Protein AF-M4YQS9-F1 (afdb_monomer)

Sequence (135 aa):
MWMARAVVVIIAIVAAAIALDPESSIMDLVSFAWAGFGAAFGPVVLLSLYWRRSNGWGALAGMITGFITVIIWNTFLSADSVFGLCAYDTGLYELVPGFLFALIAIIAVSLMTPEPEKEIQDEFDEVAAESKGLF

pLDDT: mean 87.95, std 10.4, range [50.31, 97.75]

Foldseek 3Di:
DVVVVVVVVVVVVVVVVVPVDPPADPVLVVLLVVLLVCLLVVLLVVCLQPPLLFDPQLSVQLNVQLNVQSLVCLQEADPNRPPNHYPHHPVDRSSVVSNVRSNVSRVVRSVVDDGPDPVSSVVSVVVVVVVVVVD

Secondary structure (DSSP, 8-state):
-HHHHHHHHHHHHHHHHHTT--SS-HHHHHHHHHHHHHHHHHHHHHHHHH-TT--HHHHHHHHHHHHHHHHHHHHHH-TT-TTS--S------THHHHHHHHHHHHHHHHHHSPPPPHHHHHHHHHHHHHHHHT-

Structure (mmCIF, N/CA/C/O backbone):
data_AF-M4YQS9-F1
#
_entry.id   AF-M4YQS9-F1
#
loop_
_atom_site.group_PDB
_atom_site.id
_atom_site.type_symbol
_atom_site.label_atom_id
_atom_site.label_alt_id
_atom_site.label_comp_id
_atom_site.label_asym_id
_atom_site.label_entity_id
_atom_site.label_seq_id
_atom_site.pdbx_PDB_ins_code
_atom_site.Cartn_x
_atom_site.Cartn_y
_atom_site.Cartn_z
_atom_site.occupancy
_atom_site.B_iso_or_equiv
_atom_site.auth_seq_id
_atom_site.auth_comp_id
_atom_site.auth_asym_id
_atom_site.auth_atom_id
_atom_site.pdbx_PDB_model_num
ATOM 1 N N . MET A 1 1 ? -1.680 27.329 -10.075 1.00 78.81 1 MET A N 1
ATOM 2 C CA . MET A 1 1 ? -1.823 27.239 -11.550 1.00 78.81 1 MET A CA 1
ATOM 3 C C . MET A 1 1 ? -0.477 27.077 -12.256 1.00 78.81 1 MET A C 1
ATOM 5 O O . MET A 1 1 ? -0.240 26.016 -12.811 1.00 78.81 1 MET A O 1
ATOM 9 N N . TRP A 1 2 ? 0.432 28.057 -12.208 1.00 89.88 2 TRP A N 1
ATOM 10 C CA . TRP A 1 2 ? 1.726 27.982 -12.914 1.00 89.88 2 TRP A CA 1
ATOM 11 C C . TRP A 1 2 ? 2.661 26.866 -12.423 1.00 89.88 2 TRP A C 1
ATOM 13 O O . TRP A 1 2 ? 3.254 26.169 -13.238 1.00 89.88 2 TRP A O 1
ATOM 23 N N . MET A 1 3 ? 2.712 26.629 -11.110 1.00 90.62 3 MET A N 1
ATOM 24 C CA . MET A 1 3 ? 3.526 25.562 -10.513 1.00 90.62 3 MET A CA 1
ATOM 25 C C . MET A 1 3 ? 3.091 24.160 -10.969 1.00 90.62 3 MET A C 1
ATOM 27 O O . MET A 1 3 ? 3.928 23.351 -11.346 1.00 90.62 3 MET A O 1
ATOM 31 N N . ALA A 1 4 ? 1.779 23.907 -11.040 1.00 92.50 4 ALA A N 1
ATOM 32 C CA . ALA A 1 4 ? 1.248 22.643 -11.553 1.00 92.50 4 ALA A CA 1
ATOM 33 C C . ALA A 1 4 ? 1.639 22.414 -13.024 1.00 92.50 4 ALA A C 1
ATOM 35 O O . ALA A 1 4 ? 2.047 21.319 -1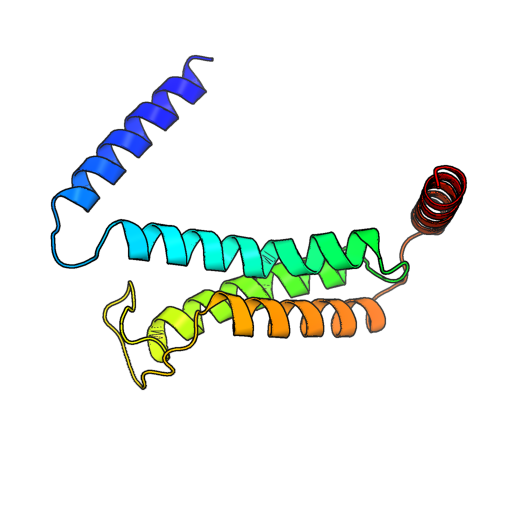3.392 1.00 92.50 4 ALA A O 1
ATOM 36 N N . ARG A 1 5 ? 1.585 23.461 -13.858 1.00 94.50 5 ARG A N 1
ATOM 37 C CA . ARG A 1 5 ? 1.992 23.373 -15.270 1.00 94.50 5 ARG A CA 1
ATOM 38 C C . ARG A 1 5 ? 3.484 23.083 -15.425 1.00 94.50 5 ARG A C 1
ATOM 40 O O . ARG A 1 5 ? 3.842 22.259 -16.255 1.00 94.50 5 ARG A O 1
ATOM 47 N N . ALA A 1 6 ? 4.334 23.722 -14.620 1.00 95.31 6 ALA A N 1
ATOM 48 C CA . ALA A 1 6 ? 5.773 23.468 -14.638 1.00 95.31 6 ALA A CA 1
ATOM 49 C C . ALA A 1 6 ? 6.094 22.008 -14.279 1.00 95.31 6 ALA A C 1
ATOM 51 O O . ALA A 1 6 ? 6.861 21.363 -14.987 1.00 95.31 6 ALA A O 1
ATOM 52 N N . VAL A 1 7 ? 5.446 21.464 -13.243 1.00 94.81 7 VAL A N 1
ATOM 53 C CA . VAL A 1 7 ? 5.602 20.056 -12.843 1.00 94.81 7 VAL A CA 1
ATOM 54 C C . VAL A 1 7 ? 5.176 19.107 -13.964 1.00 94.81 7 VAL A C 1
ATOM 56 O O . VAL A 1 7 ? 5.922 18.190 -14.289 1.00 94.81 7 VAL A O 1
ATOM 59 N N . VAL A 1 8 ? 4.030 19.353 -14.609 1.00 94.75 8 VAL A N 1
ATOM 60 C CA . VAL A 1 8 ? 3.563 18.525 -15.736 1.00 94.75 8 VAL A CA 1
ATOM 61 C C . VAL A 1 8 ? 4.564 18.534 -16.894 1.00 94.75 8 VAL A C 1
ATOM 63 O O . VAL A 1 8 ? 4.867 17.475 -17.435 1.00 94.75 8 VAL A O 1
ATOM 66 N N . VAL A 1 9 ? 5.114 19.699 -17.252 1.00 95.44 9 VAL A N 1
ATOM 67 C CA . VAL A 1 9 ? 6.126 19.805 -18.319 1.00 95.44 9 VAL A CA 1
ATOM 68 C C . VAL A 1 9 ? 7.393 19.027 -17.957 1.00 95.44 9 VAL A C 1
ATOM 70 O O . VAL A 1 9 ? 7.915 18.304 -18.798 1.00 95.44 9 VAL A O 1
ATOM 73 N N . ILE A 1 10 ? 7.864 19.120 -16.710 1.00 94.75 10 ILE A N 1
ATOM 74 C CA . ILE A 1 10 ? 9.042 18.374 -16.242 1.00 94.75 10 ILE A CA 1
ATOM 75 C C . ILE A 1 10 ? 8.795 16.863 -16.327 1.00 94.75 10 ILE A C 1
ATOM 77 O O . ILE A 1 10 ? 9.615 16.146 -16.896 1.00 94.75 10 ILE A O 1
ATOM 81 N N . ILE A 1 11 ? 7.655 16.382 -15.821 1.00 91.56 11 ILE A N 1
ATOM 82 C CA . ILE A 1 11 ? 7.289 14.958 -15.873 1.00 91.56 11 ILE A CA 1
ATOM 83 C C . ILE A 1 11 ? 7.197 14.477 -17.326 1.00 91.56 11 ILE A C 1
ATOM 85 O O . ILE A 1 11 ? 7.695 13.400 -17.638 1.00 91.56 11 ILE A O 1
ATOM 89 N N . ALA A 1 12 ? 6.620 15.279 -18.226 1.00 90.25 12 ALA A N 1
ATOM 90 C CA . ALA A 1 12 ? 6.511 14.935 -19.642 1.00 90.25 12 ALA A CA 1
ATOM 91 C C . ALA A 1 12 ? 7.882 14.788 -20.318 1.00 90.25 12 ALA A C 1
ATOM 93 O O . ALA A 1 12 ? 8.071 13.866 -21.107 1.00 90.25 12 ALA A O 1
ATOM 94 N N . ILE A 1 13 ? 8.850 15.651 -19.989 1.00 92.56 13 ILE A N 1
ATOM 95 C CA . ILE A 1 13 ? 10.222 15.543 -20.506 1.00 92.56 13 ILE A CA 1
ATOM 96 C C . ILE A 1 13 ? 10.889 14.257 -20.004 1.00 92.56 13 ILE A C 1
ATOM 98 O O . ILE A 1 13 ? 11.503 13.546 -20.794 1.00 92.56 13 ILE A O 1
ATOM 102 N N . VAL A 1 14 ? 10.743 13.930 -18.715 1.00 88.00 14 VAL A N 1
ATOM 103 C CA . VAL A 1 14 ? 11.304 12.697 -18.135 1.00 88.00 14 VAL A CA 1
ATOM 104 C C . VAL A 1 14 ? 10.673 11.457 -18.768 1.00 88.00 14 VAL A C 1
ATOM 106 O O . VAL A 1 14 ? 11.391 10.553 -19.182 1.00 88.00 14 VAL A O 1
ATOM 109 N N . ALA A 1 15 ? 9.347 11.428 -18.912 1.00 84.50 15 ALA A N 1
ATOM 110 C CA . ALA A 1 15 ? 8.644 10.324 -19.558 1.00 84.50 15 ALA A CA 1
ATOM 111 C C . ALA A 1 15 ? 9.061 10.158 -21.028 1.00 84.50 15 ALA A C 1
ATOM 113 O O . ALA A 1 15 ? 9.289 9.038 -21.472 1.00 84.50 15 ALA A O 1
ATOM 114 N N . ALA A 1 16 ? 9.218 11.262 -21.769 1.00 86.00 16 ALA A N 1
ATOM 115 C CA . ALA A 1 16 ? 9.712 11.231 -23.143 1.00 86.00 16 ALA A CA 1
ATOM 116 C C . ALA A 1 16 ? 11.151 10.704 -23.229 1.00 86.00 16 ALA A C 1
ATOM 118 O O . ALA A 1 16 ? 11.463 9.973 -24.160 1.00 86.00 16 ALA A O 1
ATOM 119 N N . ALA A 1 17 ? 12.011 11.036 -22.260 1.00 84.88 17 ALA A N 1
ATOM 120 C CA . ALA A 1 17 ? 13.368 10.501 -22.191 1.00 84.88 17 ALA A CA 1
ATOM 121 C C . ALA A 1 17 ? 13.382 8.986 -21.920 1.00 84.88 17 ALA A C 1
ATOM 123 O O . ALA A 1 17 ? 14.136 8.273 -22.571 1.00 84.88 17 ALA A O 1
ATOM 124 N N . ILE A 1 18 ? 12.527 8.498 -21.014 1.00 78.38 18 ILE A N 1
ATOM 125 C CA . ILE A 1 18 ? 12.389 7.062 -20.709 1.00 78.38 18 ILE A CA 1
ATOM 126 C C . ILE A 1 18 ? 11.815 6.299 -21.912 1.00 78.38 18 ILE A C 1
ATOM 128 O O . ILE A 1 18 ? 12.290 5.221 -22.237 1.00 78.38 18 ILE A O 1
ATOM 132 N N . ALA A 1 19 ? 10.843 6.875 -22.625 1.00 79.62 19 ALA A N 1
ATOM 133 C CA . ALA A 1 19 ? 10.202 6.249 -23.785 1.00 79.62 19 ALA A CA 1
ATOM 134 C C . ALA A 1 19 ? 11.127 6.051 -25.002 1.00 79.62 19 ALA A C 1
ATOM 136 O O . ALA A 1 19 ? 10.752 5.353 -25.943 1.00 79.62 19 ALA A O 1
ATOM 137 N N . LEU A 1 20 ? 12.300 6.691 -25.022 1.00 78.88 20 LEU A N 1
ATOM 138 C CA . LEU A 1 20 ? 13.304 6.486 -26.069 1.00 78.88 20 LEU A CA 1
ATOM 139 C C . LEU A 1 20 ? 14.098 5.186 -25.877 1.00 78.88 20 LEU A C 1
ATOM 141 O O . LEU A 1 20 ? 14.794 4.782 -26.808 1.00 78.88 20 LEU A O 1
ATOM 145 N N . ASP A 1 21 ? 13.998 4.550 -24.707 1.00 69.19 21 ASP A N 1
ATOM 146 C CA . ASP A 1 21 ? 14.600 3.252 -24.424 1.00 69.19 21 ASP A CA 1
ATOM 147 C C . ASP A 1 21 ? 13.622 2.113 -24.793 1.00 69.19 21 ASP A C 1
ATOM 149 O O . ASP A 1 21 ? 12.543 2.016 -24.203 1.00 69.19 21 ASP A O 1
ATOM 153 N N . PRO A 1 22 ? 13.943 1.272 -25.794 1.00 61.50 22 PRO A N 1
ATOM 154 C CA . PRO A 1 22 ? 13.061 0.210 -26.268 1.00 61.50 22 PRO A CA 1
ATOM 155 C C . PRO A 1 22 ? 13.080 -1.071 -25.414 1.00 61.50 22 PRO A C 1
ATOM 157 O O . PRO A 1 22 ? 12.312 -1.979 -25.731 1.00 61.50 22 PRO A O 1
ATOM 160 N N . GLU A 1 23 ? 13.936 -1.196 -24.387 1.00 59.81 23 GLU A N 1
ATOM 161 C CA . GLU A 1 23 ? 14.074 -2.456 -23.628 1.00 59.81 23 GLU A CA 1
ATOM 162 C C . GLU A 1 23 ? 12.956 -2.726 -22.612 1.00 59.81 23 GLU A C 1
ATOM 164 O O . GLU A 1 23 ? 12.679 -3.888 -22.329 1.00 59.81 23 GLU A O 1
ATOM 169 N N . SER A 1 24 ? 12.269 -1.700 -22.102 1.00 58.16 24 SER A N 1
ATOM 170 C CA . SER A 1 24 ? 11.084 -1.885 -21.249 1.00 58.16 24 SER A CA 1
ATOM 171 C C . SER A 1 24 ? 9.871 -1.259 -21.914 1.00 58.16 24 SER A C 1
ATOM 173 O O . SER A 1 24 ? 9.907 -0.105 -22.352 1.00 58.16 24 SER A O 1
ATOM 175 N N . SER A 1 25 ? 8.781 -2.014 -22.040 1.00 67.25 25 SER A N 1
ATOM 176 C CA . SER A 1 25 ? 7.593 -1.456 -22.661 1.00 67.25 25 SER A CA 1
ATOM 177 C C . SER A 1 25 ? 6.964 -0.445 -21.695 1.00 67.25 25 SER A C 1
ATOM 179 O O . SER A 1 25 ? 6.846 -0.683 -20.494 1.00 67.25 25 SER A O 1
ATOM 181 N N . ILE A 1 26 ? 6.532 0.715 -22.204 1.00 77.25 26 ILE A N 1
ATOM 182 C CA . ILE A 1 26 ? 5.827 1.745 -21.408 1.00 77.25 26 ILE A CA 1
ATOM 183 C C . ILE A 1 26 ? 4.648 1.128 -20.632 1.00 77.25 26 ILE A C 1
ATOM 185 O O . ILE A 1 26 ? 4.291 1.590 -19.546 1.00 77.25 26 ILE A O 1
ATOM 189 N N . MET A 1 27 ? 4.056 0.069 -21.190 1.00 77.00 27 MET A N 1
ATOM 190 C CA . MET A 1 27 ? 2.972 -0.684 -20.579 1.00 77.00 27 MET A CA 1
ATOM 191 C C . MET A 1 27 ? 3.391 -1.363 -19.269 1.00 77.00 27 MET A C 1
ATOM 193 O O . MET A 1 27 ? 2.611 -1.340 -18.316 1.00 77.00 27 MET A O 1
ATOM 197 N N . ASP A 1 28 ? 4.609 -1.891 -19.180 1.00 79.44 28 ASP A N 1
ATOM 198 C CA . ASP A 1 28 ? 5.115 -2.579 -17.985 1.00 79.44 28 ASP A CA 1
ATOM 199 C C . ASP A 1 28 ? 5.372 -1.579 -16.859 1.00 79.44 28 ASP A C 1
ATOM 201 O O . ASP A 1 28 ? 4.933 -1.779 -15.727 1.00 79.44 28 ASP A O 1
ATOM 205 N N . LEU A 1 29 ? 5.975 -0.430 -17.183 1.00 81.25 29 LEU A N 1
ATOM 206 C CA . LEU A 1 29 ? 6.237 0.632 -16.209 1.00 81.25 29 LEU A CA 1
ATOM 207 C C . LEU A 1 29 ? 4.937 1.180 -15.599 1.00 81.25 29 LEU A C 1
ATOM 209 O O . LEU A 1 29 ? 4.841 1.405 -14.389 1.00 81.25 29 LEU A O 1
ATOM 213 N N . VAL A 1 30 ? 3.917 1.380 -16.436 1.00 84.56 30 VAL A N 1
ATOM 214 C CA . VAL A 1 30 ? 2.594 1.829 -15.991 1.00 84.56 30 VAL A CA 1
ATOM 215 C C . VAL A 1 30 ? 1.908 0.734 -15.174 1.00 84.56 30 VAL A C 1
ATOM 217 O O . VAL A 1 30 ? 1.396 1.025 -14.092 1.00 84.56 30 VAL A O 1
ATOM 220 N N . SER A 1 31 ? 1.932 -0.519 -15.632 1.00 86.81 31 SER A N 1
ATOM 221 C CA . SER A 1 31 ? 1.321 -1.653 -14.924 1.00 86.81 31 SER A CA 1
ATOM 222 C C . SER A 1 31 ? 1.950 -1.880 -13.550 1.00 86.81 31 SER A C 1
ATOM 224 O O . SER A 1 31 ? 1.222 -2.110 -12.583 1.00 86.81 31 SER A O 1
ATOM 226 N N . PHE A 1 32 ? 3.270 -1.730 -13.431 1.00 87.44 32 PHE A N 1
ATOM 227 C CA . PHE A 1 32 ? 3.997 -1.782 -12.164 1.00 87.44 32 PHE A CA 1
ATOM 228 C C . PHE A 1 32 ? 3.589 -0.642 -11.219 1.00 87.44 32 PHE A C 1
ATOM 230 O O . PHE A 1 32 ? 3.281 -0.876 -10.047 1.00 87.44 32 PHE A O 1
ATOM 237 N N . ALA A 1 33 ? 3.511 0.595 -11.721 1.00 90.44 33 ALA A N 1
ATOM 238 C CA . ALA A 1 33 ? 3.078 1.736 -10.916 1.00 90.44 33 ALA A CA 1
ATOM 239 C C . ALA A 1 33 ? 1.646 1.543 -10.380 1.00 90.44 33 ALA A C 1
ATOM 241 O O . ALA A 1 33 ? 1.393 1.744 -9.189 1.00 90.44 33 ALA A O 1
ATOM 242 N N . TRP A 1 34 ? 0.719 1.091 -11.231 1.00 92.69 34 TRP A N 1
ATOM 243 C CA . TRP A 1 34 ? -0.652 0.773 -10.823 1.00 92.69 34 TRP A CA 1
ATOM 244 C C . TRP A 1 34 ? -0.725 -0.413 -9.860 1.00 92.69 34 TRP A C 1
ATOM 246 O O . TRP A 1 34 ? -1.550 -0.376 -8.947 1.00 92.69 34 TRP A O 1
ATOM 256 N N . ALA A 1 35 ? 0.148 -1.415 -9.994 1.00 93.31 35 ALA A N 1
ATOM 257 C CA . ALA A 1 35 ? 0.234 -2.522 -9.044 1.00 93.31 35 ALA A CA 1
ATOM 258 C C . ALA A 1 35 ? 0.577 -2.016 -7.636 1.00 93.31 35 ALA A C 1
ATOM 260 O O . ALA A 1 35 ? -0.099 -2.369 -6.669 1.00 93.31 35 ALA A O 1
ATOM 261 N N . GLY A 1 36 ? 1.574 -1.132 -7.520 1.00 93.94 36 GLY A N 1
ATOM 262 C CA . GLY A 1 36 ? 1.987 -0.541 -6.244 1.00 93.94 36 GLY A CA 1
ATOM 263 C C . GLY A 1 36 ? 0.866 0.256 -5.576 1.00 93.94 36 GLY A C 1
ATOM 264 O O . GLY A 1 36 ? 0.577 0.057 -4.395 1.00 93.94 36 GLY A O 1
ATOM 265 N N . PHE A 1 37 ? 0.182 1.115 -6.341 1.00 94.12 37 PHE A N 1
ATOM 266 C CA . PHE A 1 37 ? -0.966 1.878 -5.841 1.00 94.12 37 PHE A CA 1
ATOM 267 C C . PHE A 1 37 ? -2.145 0.974 -5.465 1.00 94.12 37 PHE A C 1
ATOM 269 O O . PHE A 1 37 ? -2.727 1.138 -4.392 1.00 94.12 37 PHE A O 1
ATOM 276 N N . GLY A 1 38 ? -2.486 0.001 -6.310 1.00 94.69 38 GLY A N 1
ATOM 277 C CA . GLY A 1 38 ? -3.587 -0.926 -6.061 1.00 94.69 38 GLY A CA 1
ATOM 278 C C . GLY A 1 38 ? -3.354 -1.793 -4.823 1.00 94.69 38 GLY A C 1
ATOM 279 O O . GLY A 1 38 ? -4.272 -1.969 -4.025 1.00 94.69 38 GLY A O 1
ATOM 280 N N . ALA A 1 39 ? -2.126 -2.273 -4.615 1.00 96.25 39 ALA A N 1
ATOM 281 C CA . ALA A 1 39 ? -1.757 -3.078 -3.454 1.00 96.25 39 ALA A CA 1
ATOM 282 C C . ALA A 1 39 ? -1.728 -2.261 -2.155 1.00 96.25 39 ALA A C 1
ATOM 284 O O . ALA A 1 39 ? -2.118 -2.772 -1.108 1.00 96.25 39 ALA A O 1
ATOM 285 N N . ALA A 1 40 ? -1.284 -1.002 -2.2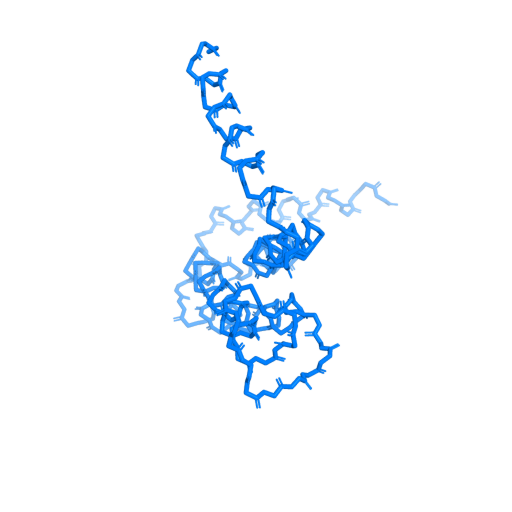08 1.00 95.50 40 ALA A N 1
ATOM 286 C CA . ALA A 1 40 ? -1.215 -0.145 -1.028 1.00 95.50 40 ALA A CA 1
ATOM 287 C C . ALA A 1 40 ? -2.592 0.400 -0.617 1.00 95.50 40 ALA A C 1
ATOM 289 O O . ALA A 1 40 ? -2.964 0.320 0.552 1.00 95.50 40 ALA A O 1
ATOM 290 N N . PHE A 1 41 ? -3.360 0.947 -1.564 1.00 95.94 41 PHE A N 1
ATOM 291 C CA . PHE A 1 41 ? -4.608 1.656 -1.266 1.00 95.94 41 PHE A CA 1
ATOM 292 C C . PHE A 1 41 ? -5.855 0.781 -1.378 1.00 95.94 41 PHE A C 1
ATOM 294 O O . PHE A 1 41 ? -6.800 0.986 -0.620 1.00 95.94 41 PHE A O 1
ATOM 301 N N . GLY A 1 42 ? -5.880 -0.202 -2.281 1.00 96.00 42 GLY A N 1
ATOM 302 C CA . GLY A 1 42 ? -7.059 -1.040 -2.520 1.00 96.00 42 GLY A CA 1
ATOM 303 C C . GLY A 1 42 ? -7.575 -1.732 -1.251 1.00 96.00 42 GLY A C 1
ATOM 304 O O . GLY A 1 42 ? -8.733 -1.523 -0.884 1.00 96.00 42 GLY A O 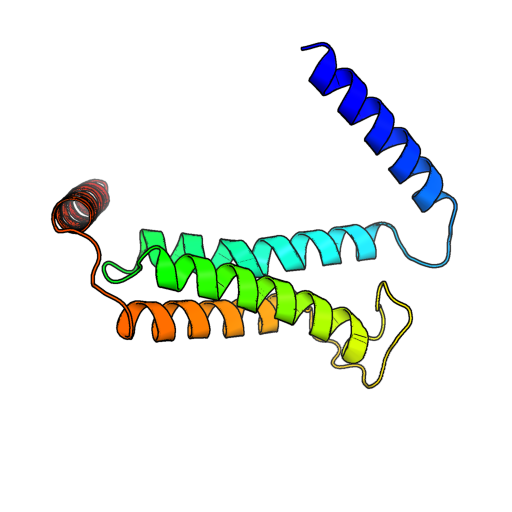1
ATOM 305 N N . PRO A 1 43 ? -6.733 -2.492 -0.527 1.00 96.81 43 PRO A N 1
ATOM 306 C CA . PRO A 1 43 ? -7.130 -3.158 0.712 1.00 96.81 43 PRO A CA 1
ATOM 307 C C . PRO A 1 43 ? -7.587 -2.183 1.800 1.00 96.81 43 PRO A C 1
ATOM 309 O O . PRO A 1 43 ? -8.542 -2.471 2.519 1.00 96.81 43 PRO A O 1
ATOM 312 N N . VAL A 1 44 ? -6.938 -1.017 1.901 1.00 97.06 44 VAL A N 1
ATOM 313 C CA . VAL A 1 44 ? -7.286 0.022 2.881 1.00 97.06 44 VAL A CA 1
ATOM 314 C C . VAL A 1 44 ? -8.672 0.582 2.606 1.00 97.06 44 VAL A C 1
ATOM 316 O O . VAL A 1 44 ? -9.488 0.615 3.520 1.00 97.06 44 VAL A O 1
ATOM 319 N N . VAL A 1 45 ? -8.954 0.967 1.358 1.00 96.31 45 VAL A N 1
ATOM 320 C CA . VAL A 1 45 ? -10.256 1.522 0.961 1.00 96.31 45 VAL A CA 1
ATOM 321 C C . VAL A 1 45 ? -11.371 0.496 1.154 1.00 96.31 45 VAL A C 1
ATOM 323 O O . VAL A 1 45 ? -12.442 0.828 1.653 1.00 96.31 45 VAL A O 1
ATOM 326 N N . LEU A 1 46 ? -11.136 -0.771 0.804 1.00 96.38 46 LEU A N 1
ATOM 327 C CA . LEU A 1 46 ? -12.144 -1.810 1.019 1.00 96.38 46 LEU A CA 1
ATOM 328 C C . LEU A 1 46 ? -12.433 -2.025 2.505 1.00 96.38 46 LEU A C 1
ATOM 330 O O . LEU A 1 46 ? -13.595 -2.068 2.907 1.00 96.38 46 LEU A O 1
ATOM 334 N N . LEU A 1 47 ? -11.396 -2.143 3.334 1.00 95.94 47 LEU A N 1
ATOM 335 C CA . LEU A 1 47 ? -11.581 -2.370 4.765 1.00 95.94 47 LEU A CA 1
ATOM 336 C C . LEU A 1 47 ? -12.130 -1.132 5.478 1.00 95.94 47 LEU A C 1
ATOM 338 O O . LEU A 1 47 ? -12.913 -1.288 6.406 1.00 95.94 47 LEU A O 1
ATOM 342 N N . SER A 1 48 ? -11.806 0.086 5.040 1.00 93.69 48 SER A N 1
ATOM 343 C CA . SER A 1 48 ? -12.398 1.298 5.617 1.00 93.69 48 SER A CA 1
ATOM 344 C C . SER A 1 48 ? -13.898 1.414 5.345 1.00 93.69 48 SER A C 1
ATOM 346 O O . SER A 1 48 ? -14.598 2.026 6.139 1.00 93.69 48 SER A O 1
ATOM 348 N N . LEU A 1 49 ? -14.393 0.839 4.243 1.00 93.44 49 LEU A N 1
ATOM 349 C CA . LEU A 1 49 ? -15.814 0.881 3.880 1.00 93.44 49 LEU A CA 1
ATOM 350 C C . LEU A 1 49 ? -16.626 -0.268 4.485 1.00 93.44 49 LEU A C 1
ATOM 352 O O . LEU A 1 49 ? -17.778 -0.077 4.857 1.00 93.44 49 LEU A O 1
ATOM 356 N N . TYR A 1 50 ? -16.046 -1.466 4.572 1.00 92.81 50 TYR A N 1
ATOM 357 C CA . TYR A 1 50 ? -16.790 -2.672 4.952 1.00 92.81 50 TYR A CA 1
ATOM 358 C C . TYR A 1 50 ? -16.413 -3.238 6.323 1.00 92.81 50 TYR A C 1
ATOM 360 O O . TYR A 1 50 ? -17.080 -4.156 6.804 1.00 92.81 50 TYR A O 1
ATOM 368 N N . TRP A 1 51 ? -15.366 -2.723 6.974 1.00 95.06 51 TRP A N 1
ATOM 369 C CA . TRP A 1 51 ? -14.874 -3.269 8.235 1.00 95.06 51 TRP A CA 1
ATOM 370 C C . TRP A 1 51 ? -14.719 -2.206 9.323 1.00 95.06 51 TRP A C 1
ATOM 372 O O . TRP A 1 51 ? -13.695 -1.540 9.451 1.00 95.06 51 TRP A O 1
ATOM 382 N N . ARG A 1 52 ? -15.720 -2.157 10.207 1.00 92.00 52 ARG A N 1
ATOM 383 C CA . ARG A 1 52 ? -15.823 -1.257 11.371 1.00 92.00 52 ARG A CA 1
ATOM 384 C C . ARG A 1 52 ? -14.587 -1.224 12.283 1.00 92.00 52 ARG A C 1
ATOM 386 O O . ARG A 1 52 ? -14.370 -0.247 12.988 1.00 92.00 52 ARG A O 1
ATOM 393 N N . ARG A 1 53 ? -13.780 -2.295 12.314 1.00 92.44 53 ARG A N 1
ATOM 394 C CA . ARG A 1 53 ? -12.592 -2.401 13.185 1.00 92.44 53 ARG A CA 1
ATOM 395 C C . ARG A 1 53 ? -11.300 -1.870 12.543 1.00 92.44 53 ARG A C 1
ATOM 397 O O . ARG A 1 53 ? -10.278 -1.808 13.233 1.00 92.44 53 ARG A O 1
ATOM 404 N N . SER A 1 54 ? -11.351 -1.476 11.269 1.00 91.88 54 SER A N 1
ATOM 405 C CA . SER A 1 54 ? -10.234 -0.863 10.544 1.00 91.88 54 SER A CA 1
ATOM 406 C C . SER A 1 54 ? -9.782 0.428 11.229 1.00 91.88 54 SER A C 1
ATOM 408 O O . SER A 1 54 ? -10.606 1.263 11.590 1.00 91.88 54 SER A O 1
ATOM 410 N N . ASN A 1 55 ? -8.475 0.598 11.427 1.00 95.38 55 ASN A N 1
ATOM 411 C CA . ASN A 1 55 ? -7.897 1.770 12.090 1.00 95.38 55 ASN A CA 1
ATOM 412 C C . ASN A 1 55 ? -6.660 2.296 11.346 1.00 95.38 55 ASN A C 1
ATOM 414 O O . ASN A 1 55 ? -6.076 1.613 10.502 1.00 95.38 55 ASN A O 1
ATOM 418 N N . GLY A 1 56 ? -6.231 3.516 11.687 1.00 94.62 56 GLY A N 1
ATOM 419 C CA . GLY A 1 56 ? -5.119 4.189 11.005 1.00 94.62 56 GLY A CA 1
ATOM 420 C C . GLY A 1 56 ? -3.787 3.432 11.071 1.00 94.62 56 GLY A C 1
ATOM 421 O O . GLY A 1 56 ? -3.032 3.430 10.101 1.00 94.62 56 GLY A O 1
ATOM 422 N N . TRP A 1 57 ? -3.512 2.734 12.177 1.00 96.50 57 TRP A N 1
ATOM 423 C CA . TRP A 1 57 ? -2.292 1.934 12.322 1.00 96.50 57 TRP A CA 1
ATOM 424 C C . TRP A 1 57 ? -2.279 0.717 11.395 1.00 96.50 57 TRP A C 1
ATOM 426 O O . TRP A 1 57 ? -1.264 0.454 10.749 1.00 96.50 57 TRP A O 1
ATOM 436 N N . GLY A 1 58 ? -3.406 0.008 11.285 1.00 96.06 58 GLY A N 1
ATOM 437 C CA . GLY A 1 58 ? -3.552 -1.090 10.334 1.00 96.06 58 GLY A CA 1
ATOM 438 C C . GLY A 1 58 ? -3.481 -0.610 8.893 1.00 96.06 58 GLY A C 1
ATOM 439 O O . GLY A 1 58 ? -2.762 -1.205 8.096 1.00 96.06 58 GLY A O 1
ATOM 440 N N . ALA A 1 59 ? -4.130 0.513 8.572 1.00 97.00 59 ALA A N 1
ATOM 441 C CA . ALA A 1 59 ? -4.051 1.121 7.246 1.00 97.00 59 ALA A CA 1
ATOM 442 C C . ALA A 1 59 ? -2.601 1.451 6.849 1.00 97.00 59 ALA A C 1
ATOM 444 O O . ALA A 1 59 ? -2.168 1.103 5.752 1.00 97.00 59 ALA A O 1
ATOM 445 N N . LEU A 1 60 ? -1.822 2.058 7.751 1.00 97.31 60 LEU A N 1
ATOM 446 C CA . LEU A 1 60 ? -0.414 2.371 7.503 1.00 97.31 60 LEU A CA 1
ATOM 447 C C . LEU A 1 60 ? 0.431 1.111 7.286 1.00 97.31 60 LEU A C 1
ATOM 449 O O . LEU A 1 60 ? 1.196 1.041 6.323 1.00 97.31 60 LEU A O 1
ATOM 453 N N . ALA A 1 61 ? 0.275 0.106 8.151 1.00 97.25 61 ALA A N 1
ATOM 454 C CA . ALA A 1 61 ? 0.985 -1.162 8.014 1.00 97.25 61 ALA A CA 1
ATOM 455 C C . ALA A 1 61 ? 0.638 -1.874 6.698 1.00 97.25 61 ALA A C 1
ATOM 457 O O . ALA A 1 61 ? 1.530 -2.390 6.024 1.00 97.25 61 ALA A O 1
ATOM 458 N N . GLY A 1 62 ? -0.636 -1.844 6.305 1.00 96.88 62 GLY A N 1
ATOM 459 C CA . GLY A 1 62 ? -1.132 -2.329 5.022 1.00 96.88 62 GLY A CA 1
ATOM 460 C C . GLY A 1 62 ? -0.481 -1.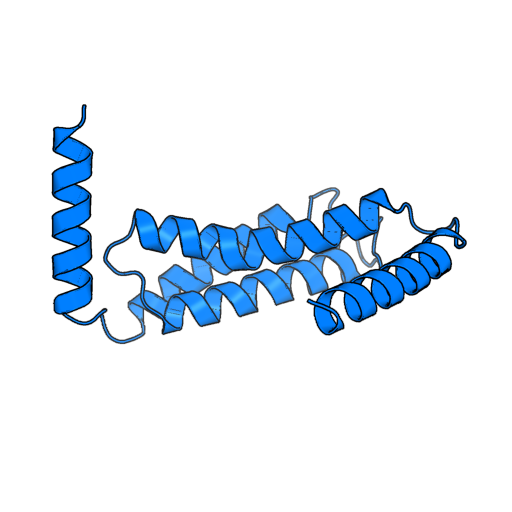657 3.828 1.00 96.88 62 GLY A C 1
ATOM 461 O O . GLY A 1 62 ? 0.084 -2.344 2.981 1.00 96.88 62 GLY A O 1
ATOM 462 N N . MET A 1 63 ? -0.513 -0.321 3.787 1.00 97.75 63 MET A N 1
ATOM 463 C CA . MET A 1 63 ? 0.074 0.467 2.696 1.00 97.75 63 MET A CA 1
ATOM 464 C C . MET A 1 63 ? 1.558 0.152 2.509 1.00 97.75 63 MET A C 1
ATOM 466 O O . MET A 1 63 ? 2.002 -0.094 1.388 1.00 97.75 63 MET A O 1
ATOM 470 N N . ILE A 1 64 ? 2.316 0.115 3.610 1.00 97.50 64 ILE A N 1
ATOM 471 C CA . ILE A 1 64 ? 3.749 -0.194 3.584 1.00 97.50 64 ILE A CA 1
ATOM 472 C C . ILE A 1 64 ? 3.975 -1.632 3.106 1.00 97.50 64 ILE A C 1
ATOM 474 O O . ILE A 1 64 ? 4.790 -1.860 2.215 1.00 97.50 64 ILE A O 1
ATOM 478 N N . THR A 1 65 ? 3.236 -2.595 3.661 1.00 97.12 65 THR A N 1
ATOM 479 C CA . THR A 1 65 ? 3.381 -4.015 3.309 1.00 97.12 65 THR A CA 1
ATOM 480 C C . THR A 1 65 ? 3.049 -4.261 1.841 1.00 97.12 65 THR A C 1
ATOM 482 O O . THR A 1 65 ? 3.825 -4.917 1.149 1.00 97.12 65 THR A O 1
ATOM 485 N N . GLY A 1 66 ? 1.945 -3.707 1.336 1.00 96.31 66 GLY A N 1
ATOM 486 C CA . GLY A 1 66 ? 1.534 -3.851 -0.061 1.00 96.31 66 GLY A CA 1
ATOM 487 C C . GLY A 1 66 ? 2.555 -3.266 -1.025 1.00 96.31 66 GLY A C 1
ATOM 488 O O . GLY A 1 66 ? 2.985 -3.949 -1.952 1.00 96.31 66 GLY A O 1
ATOM 489 N N . PHE A 1 67 ? 3.010 -2.040 -0.761 1.00 95.56 67 PHE A N 1
ATOM 490 C CA . PHE A 1 67 ? 4.009 -1.371 -1.591 1.00 95.56 67 PHE A CA 1
ATOM 491 C C . PHE A 1 67 ? 5.347 -2.124 -1.620 1.00 95.56 67 PHE A C 1
ATOM 493 O O . PHE A 1 67 ? 5.889 -2.388 -2.693 1.00 95.56 67 PHE A O 1
ATOM 500 N N . ILE A 1 68 ? 5.858 -2.531 -0.453 1.00 95.62 68 ILE A N 1
ATOM 501 C CA . ILE A 1 68 ? 7.110 -3.295 -0.354 1.00 95.62 6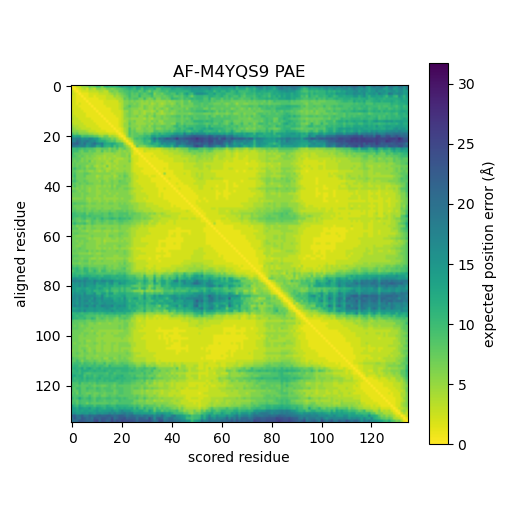8 ILE A CA 1
ATOM 502 C C . ILE A 1 68 ? 6.974 -4.651 -1.045 1.00 95.62 68 ILE A C 1
ATOM 504 O O . ILE A 1 68 ? 7.890 -5.067 -1.752 1.00 95.62 68 ILE A O 1
ATOM 508 N N . THR A 1 69 ? 5.838 -5.329 -0.881 1.00 94.31 69 THR A N 1
ATOM 509 C CA . THR A 1 69 ? 5.603 -6.617 -1.538 1.00 94.31 69 THR A CA 1
ATOM 510 C C . THR A 1 69 ? 5.655 -6.465 -3.052 1.00 94.31 69 THR A C 1
ATOM 512 O O . THR A 1 69 ? 6.343 -7.250 -3.688 1.00 94.31 69 THR A O 1
ATOM 515 N N . VAL A 1 70 ? 4.999 -5.453 -3.633 1.00 93.38 70 VAL A N 1
ATOM 516 C CA . VAL A 1 70 ? 5.033 -5.224 -5.089 1.00 93.38 70 VAL A CA 1
ATOM 517 C C . VAL A 1 70 ? 6.459 -4.987 -5.583 1.00 93.38 70 VAL A C 1
ATOM 519 O O . VAL A 1 70 ? 6.857 -5.573 -6.587 1.00 93.38 70 VAL A O 1
ATOM 522 N N . ILE A 1 71 ? 7.257 -4.194 -4.860 1.00 91.38 71 ILE A N 1
ATOM 523 C CA . ILE A 1 71 ? 8.666 -3.970 -5.211 1.00 91.38 71 ILE A CA 1
ATOM 524 C C . ILE A 1 71 ? 9.447 -5.284 -5.178 1.00 91.38 71 ILE A C 1
ATOM 526 O O . ILE A 1 71 ? 10.125 -5.612 -6.148 1.00 91.38 71 ILE A O 1
ATOM 530 N N . ILE A 1 72 ? 9.356 -6.047 -4.086 1.00 90.56 72 ILE A N 1
ATOM 531 C CA . ILE A 1 72 ? 10.091 -7.311 -3.933 1.00 90.56 72 ILE A CA 1
ATOM 532 C C . ILE A 1 72 ? 9.643 -8.324 -4.994 1.00 90.56 72 ILE A C 1
ATOM 534 O O . ILE A 1 72 ? 10.478 -9.010 -5.580 1.00 90.56 72 ILE A O 1
ATOM 538 N N . TRP A 1 73 ? 8.343 -8.399 -5.271 1.00 89.81 73 TRP A N 1
ATOM 539 C CA . TRP A 1 73 ? 7.785 -9.343 -6.231 1.00 89.81 73 TRP A CA 1
ATOM 540 C C . TRP A 1 73 ? 8.195 -9.011 -7.666 1.00 89.81 73 TRP A C 1
ATOM 542 O O . TRP A 1 73 ? 8.645 -9.903 -8.383 1.00 89.81 73 TRP A O 1
ATOM 552 N N . ASN A 1 74 ? 8.136 -7.739 -8.071 1.00 86.81 74 ASN A N 1
ATOM 553 C CA . ASN A 1 74 ? 8.609 -7.336 -9.396 1.00 86.81 74 ASN A CA 1
ATOM 554 C C . ASN A 1 74 ? 10.126 -7.542 -9.515 1.00 86.81 74 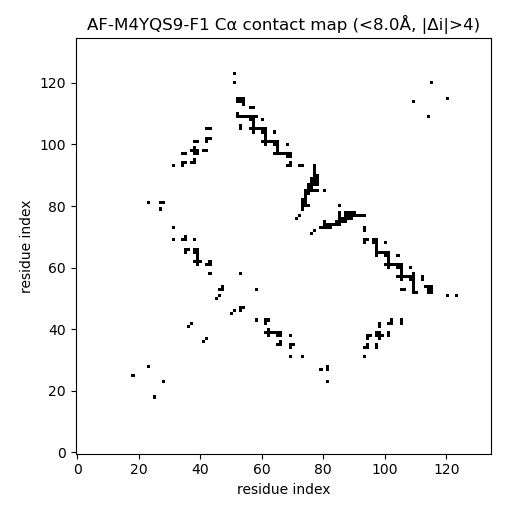ASN A C 1
ATOM 556 O O . ASN A 1 74 ? 10.593 -8.057 -10.518 1.00 86.81 74 ASN A O 1
ATOM 560 N N . THR A 1 75 ? 10.895 -7.222 -8.467 1.00 84.12 75 THR A N 1
ATOM 561 C CA . THR A 1 75 ? 12.370 -7.281 -8.499 1.00 84.12 75 THR A CA 1
ATOM 562 C C . THR A 1 75 ? 12.938 -8.702 -8.506 1.00 84.12 75 THR A C 1
ATOM 564 O O . THR A 1 75 ? 14.061 -8.892 -8.957 1.00 84.12 75 THR A O 1
ATOM 567 N N . PHE A 1 76 ? 12.237 -9.702 -7.965 1.00 82.25 76 PHE A N 1
ATOM 568 C CA . PHE A 1 76 ? 12.804 -11.054 -7.828 1.00 82.25 76 PHE A CA 1
ATOM 569 C C . PHE A 1 76 ? 11.964 -12.168 -8.451 1.00 82.25 76 PHE A C 1
ATOM 571 O O . PHE A 1 76 ? 12.526 -13.217 -8.774 1.00 82.25 76 PHE A O 1
ATOM 578 N N . LEU A 1 77 ? 10.650 -11.974 -8.592 1.00 79.88 77 LEU A N 1
ATOM 579 C CA . LEU A 1 77 ? 9.683 -13.042 -8.876 1.00 79.88 77 LEU A CA 1
ATOM 580 C C . LEU A 1 77 ? 8.916 -12.862 -10.199 1.00 79.88 77 LEU A C 1
ATOM 582 O O . LEU A 1 77 ? 7.952 -13.593 -10.454 1.00 79.88 77 LEU A O 1
ATOM 586 N N . SER A 1 78 ? 9.320 -11.888 -11.015 1.00 75.56 78 SER A N 1
ATOM 587 C CA . SER A 1 78 ? 8.656 -11.535 -12.273 1.00 75.56 78 SER A CA 1
ATOM 588 C C . SER A 1 78 ? 9.683 -11.493 -13.401 1.00 75.56 78 SER A C 1
ATOM 590 O O . SER A 1 78 ? 10.751 -10.902 -13.236 1.00 75.56 78 SER A O 1
ATOM 592 N N . ALA A 1 79 ? 9.385 -12.141 -14.532 1.00 66.31 79 ALA A N 1
ATOM 593 C CA . ALA A 1 79 ? 10.243 -12.088 -15.720 1.00 66.31 79 ALA A CA 1
ATOM 594 C C . ALA A 1 79 ? 10.359 -10.668 -16.297 1.00 66.31 79 ALA A C 1
ATOM 596 O O . ALA A 1 79 ? 11.440 -10.280 -16.732 1.00 66.31 79 ALA A O 1
ATOM 597 N N . ASP A 1 80 ? 9.283 -9.883 -16.214 1.00 68.25 80 ASP A N 1
ATOM 598 C CA . ASP A 1 80 ? 9.198 -8.504 -16.712 1.00 68.25 80 ASP A CA 1
ATOM 599 C C . ASP A 1 80 ? 9.645 -7.481 -15.648 1.00 68.25 80 ASP A C 1
ATOM 601 O O . ASP A 1 80 ? 9.003 -6.453 -15.406 1.00 68.25 80 ASP A O 1
ATOM 605 N N . SER A 1 81 ? 10.727 -7.789 -14.927 1.00 72.12 81 SER A N 1
ATOM 606 C CA . SER A 1 81 ? 11.186 -6.942 -13.831 1.00 72.12 81 SER A CA 1
ATOM 607 C C . SER A 1 81 ? 11.710 -5.601 -14.339 1.00 72.12 81 SER A C 1
ATOM 609 O O . SER A 1 81 ? 12.606 -5.522 -15.178 1.00 72.12 81 SER A O 1
ATOM 611 N N . VAL A 1 82 ? 11.213 -4.510 -13.750 1.00 69.94 82 VAL A N 1
ATOM 612 C CA . VAL A 1 82 ? 11.651 -3.145 -14.098 1.00 69.94 82 VAL A CA 1
ATOM 613 C C . VAL A 1 82 ? 13.128 -2.932 -13.736 1.00 69.94 82 VAL A C 1
ATOM 615 O O . VAL A 1 82 ? 13.809 -2.084 -14.305 1.00 69.94 82 VAL A O 1
ATOM 618 N N . PHE A 1 83 ? 13.643 -3.719 -12.788 1.00 71.94 83 PHE A N 1
ATOM 619 C CA . PHE A 1 83 ? 15.013 -3.623 -12.285 1.00 71.94 83 PHE A CA 1
ATOM 620 C C . PHE A 1 83 ? 15.996 -4.604 -12.950 1.00 71.94 83 PHE A C 1
ATOM 622 O O . PHE A 1 83 ? 17.167 -4.618 -12.571 1.00 71.94 83 PHE A O 1
ATOM 629 N N . GLY A 1 84 ? 15.552 -5.430 -13.907 1.00 65.56 84 GLY A N 1
ATOM 630 C CA . GLY A 1 84 ? 16.409 -6.380 -14.633 1.00 65.56 84 GLY A CA 1
ATOM 631 C C . GLY A 1 84 ? 16.972 -7.526 -13.779 1.00 65.56 84 GLY A C 1
ATOM 632 O O . GLY A 1 84 ? 17.888 -8.233 -14.197 1.00 65.56 84 GLY A O 1
ATOM 633 N N . LEU A 1 85 ? 16.445 -7.710 -12.568 1.00 67.44 85 LEU A N 1
ATOM 634 C CA . LEU A 1 85 ? 16.760 -8.818 -11.672 1.00 67.44 85 LEU A CA 1
ATOM 635 C C . LEU A 1 85 ? 15.598 -9.817 -11.739 1.00 67.44 85 LEU A C 1
ATOM 637 O O . LEU A 1 85 ? 14.443 -9.429 -11.623 1.00 67.44 85 LEU A O 1
ATOM 641 N N . CYS A 1 86 ? 15.872 -11.097 -11.978 1.00 70.88 86 CYS A N 1
ATOM 642 C CA . CYS A 1 86 ? 14.848 -12.141 -11.941 1.00 70.88 86 CYS A CA 1
ATOM 643 C C . CYS A 1 86 ? 15.473 -13.423 -11.397 1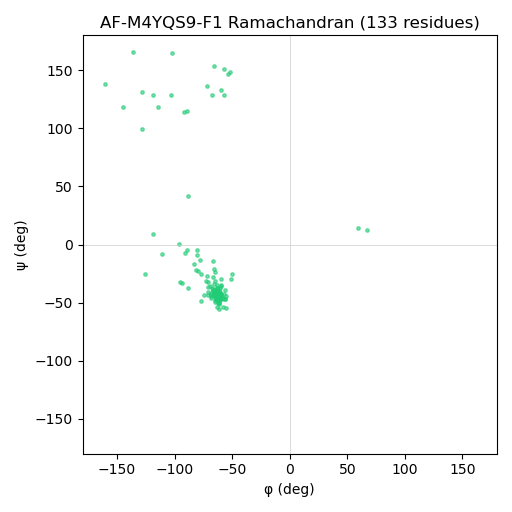.00 70.88 86 CYS A C 1
ATOM 645 O O . CYS A 1 86 ? 16.434 -13.948 -11.962 1.00 70.88 86 CYS A O 1
ATOM 647 N N . ALA A 1 87 ? 14.960 -13.900 -10.263 1.00 70.50 87 ALA A N 1
ATOM 648 C CA . ALA A 1 87 ? 15.386 -15.160 -9.666 1.00 70.50 87 ALA A CA 1
ATOM 649 C C . ALA A 1 87 ? 14.487 -16.323 -10.111 1.00 70.50 87 ALA A C 1
ATOM 651 O O . ALA A 1 87 ? 14.962 -17.451 -10.242 1.00 70.50 87 ALA A O 1
ATOM 652 N N . TYR A 1 88 ? 13.196 -16.058 -10.328 1.00 71.38 88 TYR A N 1
ATOM 653 C CA . TYR A 1 88 ? 12.199 -17.044 -10.732 1.00 71.38 88 TYR A CA 1
ATOM 654 C C . TYR A 1 88 ? 10.984 -16.338 -11.340 1.00 71.38 88 TYR A C 1
ATOM 656 O O . TYR A 1 88 ? 10.532 -15.349 -10.778 1.00 71.38 88 TYR A O 1
ATOM 664 N N . ASP A 1 89 ? 10.423 -16.847 -12.436 1.00 74.81 89 ASP A N 1
ATOM 665 C CA . ASP A 1 89 ? 9.203 -16.276 -13.011 1.00 74.81 89 ASP A CA 1
ATOM 666 C C . ASP A 1 89 ? 7.957 -16.972 -12.456 1.00 74.81 89 ASP A C 1
ATOM 668 O O . ASP A 1 89 ? 7.725 -18.163 -12.678 1.00 74.81 89 ASP A O 1
ATOM 672 N N . THR A 1 90 ? 7.156 -16.221 -11.702 1.00 72.06 90 THR A N 1
ATOM 673 C CA . THR A 1 90 ? 5.872 -16.705 -11.185 1.00 72.06 90 THR A CA 1
ATOM 674 C C . THR A 1 90 ? 4.736 -16.586 -12.202 1.00 72.06 90 THR A C 1
ATOM 676 O O . THR A 1 90 ? 3.700 -17.223 -12.004 1.00 72.06 90 THR A O 1
ATOM 679 N N . GLY A 1 91 ? 4.894 -15.780 -13.263 1.00 75.19 91 GLY A N 1
ATOM 680 C CA . GLY A 1 91 ? 3.825 -15.433 -14.209 1.00 75.19 91 GLY A CA 1
ATOM 681 C C . GLY A 1 91 ? 2.625 -14.734 -13.556 1.00 75.19 91 GLY A C 1
ATOM 682 O O . GLY A 1 91 ? 1.537 -14.686 -14.132 1.00 75.19 91 GLY A O 1
ATOM 683 N N . LEU A 1 92 ? 2.787 -14.257 -12.319 1.00 78.62 92 LEU A N 1
ATOM 684 C CA . LEU A 1 92 ? 1.703 -13.808 -11.458 1.00 78.62 92 LEU A CA 1
ATOM 685 C C . LEU A 1 92 ? 1.847 -12.309 -11.226 1.00 78.62 92 LEU A C 1
ATOM 687 O O . LEU A 1 92 ? 2.837 -11.859 -10.655 1.00 78.62 92 LEU A O 1
ATOM 691 N N . TYR A 1 93 ? 0.839 -11.554 -11.665 1.00 84.06 93 TYR A N 1
ATOM 692 C CA . TYR A 1 93 ? 0.838 -10.098 -11.562 1.00 84.06 93 TYR A CA 1
ATOM 693 C C . TYR A 1 93 ? 1.007 -9.645 -10.107 1.00 84.06 93 TYR A C 1
ATOM 695 O O . TYR A 1 93 ? 0.258 -10.072 -9.222 1.00 84.06 93 TYR A O 1
ATOM 703 N N . GLU A 1 94 ? 1.965 -8.754 -9.864 1.00 89.12 94 GLU A N 1
ATOM 704 C CA . GLU A 1 94 ? 2.498 -8.401 -8.542 1.00 89.12 94 GLU A CA 1
ATOM 705 C C . GLU A 1 94 ? 1.467 -7.717 -7.644 1.00 89.12 94 GLU A C 1
ATOM 707 O O . GLU A 1 94 ? 1.574 -7.745 -6.414 1.00 89.12 94 GLU A O 1
ATOM 712 N N . LEU A 1 95 ? 0.424 -7.150 -8.253 1.00 91.75 95 LEU A N 1
ATOM 713 C CA . LEU A 1 95 ? -0.727 -6.602 -7.546 1.00 91.75 95 LEU A CA 1
ATOM 714 C C . LEU A 1 95 ? -1.401 -7.653 -6.659 1.00 91.75 95 LEU A C 1
ATOM 716 O O . LEU A 1 95 ? -1.782 -7.334 -5.538 1.00 91.75 95 LEU A O 1
ATOM 720 N N . VAL A 1 96 ? -1.569 -8.887 -7.140 1.00 92.88 96 VAL A N 1
ATOM 721 C CA . VAL A 1 96 ? -2.314 -9.937 -6.425 1.00 92.88 96 VAL A CA 1
ATOM 722 C C . VAL A 1 96 ? -1.669 -10.277 -5.074 1.00 92.88 96 VAL A C 1
ATOM 724 O O . VAL A 1 96 ? -2.348 -10.159 -4.050 1.00 92.88 96 VAL A O 1
ATOM 727 N N . PRO A 1 97 ? -0.379 -10.658 -5.005 1.00 92.69 97 PRO A N 1
ATOM 728 C CA . PRO A 1 97 ? 0.276 -10.922 -3.730 1.00 92.69 97 PRO A CA 1
ATOM 729 C C . PRO A 1 97 ? 0.414 -9.651 -2.890 1.00 92.69 97 PRO A C 1
ATOM 731 O O . PRO A 1 97 ? 0.175 -9.708 -1.684 1.00 92.69 97 PRO A O 1
ATOM 734 N N . GLY A 1 98 ? 0.725 -8.501 -3.503 1.00 95.31 98 GLY A N 1
ATOM 735 C CA . GLY A 1 98 ? 0.804 -7.220 -2.797 1.00 95.31 98 GLY A CA 1
ATOM 736 C C . GLY A 1 98 ? -0.488 -6.879 -2.062 1.00 95.31 98 GLY A C 1
ATOM 737 O O . GLY A 1 98 ? -0.469 -6.554 -0.876 1.00 95.31 98 GLY A O 1
ATOM 738 N N . PHE A 1 99 ? -1.618 -7.035 -2.743 1.00 97.00 99 PHE A N 1
ATOM 739 C CA . PHE A 1 99 ? -2.945 -6.819 -2.188 1.00 97.00 99 PHE A CA 1
ATOM 740 C C . PHE A 1 99 ? -3.255 -7.792 -1.043 1.00 97.00 99 PHE A C 1
ATOM 742 O O . PHE A 1 99 ? -3.756 -7.375 0.001 1.00 97.00 99 PHE A O 1
ATOM 749 N N . LEU A 1 100 ? -2.940 -9.081 -1.206 1.00 96.56 100 LEU A N 1
ATOM 750 C CA . LEU A 1 100 ? -3.191 -10.101 -0.183 1.00 96.56 100 LEU A CA 1
ATOM 751 C C . LEU A 1 100 ? -2.380 -9.850 1.092 1.00 96.56 100 LEU A C 1
ATOM 753 O O . LEU A 1 100 ? -2.942 -9.867 2.188 1.00 96.56 100 LEU A O 1
ATOM 757 N N . PHE A 1 101 ? -1.079 -9.580 0.968 1.00 97.00 101 PHE A N 1
ATOM 758 C CA . PHE A 1 101 ? -0.238 -9.304 2.132 1.00 97.00 101 PHE A CA 1
ATOM 759 C C . PHE A 1 101 ? -0.611 -7.987 2.812 1.00 97.00 101 PHE A C 1
ATOM 761 O O . PHE A 1 101 ? -0.641 -7.937 4.041 1.00 97.00 101 PHE A O 1
ATOM 768 N N . ALA A 1 102 ? -0.967 -6.952 2.047 1.00 97.62 102 ALA A N 1
ATOM 769 C CA . ALA A 1 102 ? -1.509 -5.719 2.606 1.00 97.62 102 ALA A CA 1
ATOM 770 C C . ALA A 1 102 ? -2.807 -5.968 3.382 1.00 97.62 102 ALA A C 1
ATOM 772 O O . ALA A 1 102 ? -2.923 -5.517 4.517 1.00 97.62 102 ALA A O 1
ATOM 773 N N . LEU A 1 103 ? -3.756 -6.729 2.829 1.00 97.38 103 LEU A N 1
ATOM 774 C CA . LEU A 1 103 ? -5.010 -7.065 3.507 1.00 97.38 103 LEU A CA 1
ATOM 775 C C . LEU A 1 103 ? -4.759 -7.794 4.836 1.00 97.38 103 LEU A C 1
ATOM 777 O O . LEU A 1 103 ? -5.322 -7.419 5.865 1.00 97.38 103 LEU A O 1
ATOM 781 N N . ILE A 1 104 ? -3.873 -8.793 4.833 1.00 97.50 104 ILE A N 1
ATOM 782 C CA . ILE A 1 104 ? -3.483 -9.527 6.045 1.00 97.50 104 ILE A CA 1
ATOM 783 C C . ILE A 1 104 ? -2.840 -8.580 7.062 1.00 97.50 104 ILE A C 1
ATOM 785 O O . ILE A 1 104 ? -3.193 -8.627 8.240 1.00 97.50 104 ILE A O 1
ATOM 789 N N . ALA A 1 105 ? -1.933 -7.706 6.622 1.00 97.25 105 ALA A N 1
ATOM 790 C CA . ALA A 1 105 ? -1.265 -6.746 7.493 1.00 97.25 105 ALA A CA 1
ATOM 791 C C . ALA A 1 105 ? -2.251 -5.754 8.123 1.00 97.25 105 ALA A C 1
ATOM 793 O O . ALA A 1 105 ? -2.157 -5.501 9.323 1.00 97.25 105 ALA A O 1
ATOM 794 N N . ILE A 1 106 ? -3.227 -5.247 7.360 1.00 97.75 106 ILE A N 1
ATOM 795 C CA . ILE A 1 106 ? -4.266 -4.353 7.894 1.00 97.75 106 ILE A CA 1
ATOM 796 C C . ILE A 1 106 ? -5.061 -5.077 8.969 1.00 97.75 106 ILE A C 1
ATOM 798 O O . ILE A 1 106 ? -5.204 -4.552 10.068 1.00 97.75 106 ILE A O 1
ATOM 802 N N . ILE A 1 107 ? -5.538 -6.291 8.687 1.00 97.00 107 ILE A N 1
ATOM 803 C CA . ILE A 1 107 ? -6.348 -7.052 9.641 1.00 97.00 107 ILE A CA 1
ATOM 804 C C . ILE A 1 107 ? -5.544 -7.350 10.909 1.00 97.00 107 ILE A C 1
ATOM 806 O O . ILE A 1 107 ? -6.009 -7.066 12.013 1.00 97.00 107 ILE A O 1
ATOM 810 N N . ALA A 1 108 ? -4.328 -7.879 10.765 1.00 97.19 108 ALA A N 1
ATOM 811 C CA . ALA A 1 108 ? -3.480 -8.245 11.893 1.00 97.19 108 ALA A CA 1
ATOM 812 C C . ALA A 1 108 ? -3.138 -7.030 12.763 1.00 97.19 108 ALA A C 1
ATOM 814 O O . ALA A 1 108 ? -3.353 -7.057 13.974 1.00 97.19 108 ALA A O 1
ATOM 815 N N . VAL A 1 109 ? -2.661 -5.941 12.155 1.00 97.19 109 VAL A N 1
ATOM 816 C CA . VAL A 1 109 ? -2.253 -4.747 12.901 1.00 97.19 109 VAL A CA 1
ATOM 817 C C . VAL A 1 109 ? -3.462 -4.029 13.481 1.00 97.19 109 VAL A C 1
ATOM 819 O O . VAL A 1 109 ? -3.409 -3.660 14.648 1.00 97.19 109 VAL A O 1
ATOM 822 N N . SER A 1 110 ? -4.580 -3.912 12.757 1.00 95.94 110 SER A N 1
ATOM 823 C CA . SER A 1 110 ? -5.784 -3.294 13.318 1.00 95.94 110 SER A CA 1
ATOM 824 C C . SER A 1 110 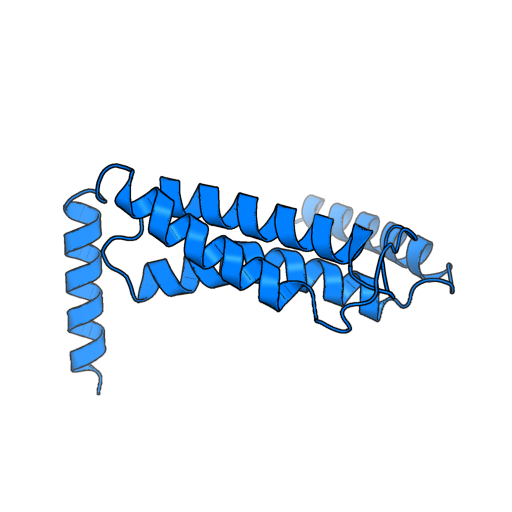? -6.305 -4.029 14.550 1.00 95.94 110 SER A C 1
ATOM 826 O O . SER A 1 110 ? -6.759 -3.363 15.478 1.00 95.94 110 SER A O 1
ATOM 828 N N . LEU A 1 111 ? -6.204 -5.362 14.598 1.00 95.12 111 LEU A N 1
ATOM 829 C CA . LEU A 1 111 ? -6.571 -6.157 15.776 1.00 95.12 111 LEU A CA 1
ATOM 830 C C . LEU A 1 111 ? -5.566 -6.021 16.931 1.00 95.12 111 LEU A C 1
ATOM 832 O O . LEU A 1 111 ? -5.961 -6.110 18.091 1.00 95.12 111 LEU A O 1
ATOM 836 N N . MET A 1 112 ? -4.284 -5.806 16.630 1.00 95.94 112 MET A N 1
ATOM 837 C CA . MET A 1 112 ? -3.227 -5.629 17.634 1.00 95.94 112 MET A CA 1
ATOM 838 C C . MET A 1 112 ? -3.161 -4.206 18.206 1.00 95.94 112 MET A C 1
ATOM 840 O O . MET A 1 112 ? -2.611 -4.010 19.290 1.00 95.94 112 MET A O 1
ATOM 844 N N . THR A 1 113 ? -3.686 -3.208 17.495 1.00 95.12 113 THR A N 1
ATOM 845 C CA . THR A 1 113 ? -3.666 -1.799 17.908 1.00 95.12 113 THR A CA 1
ATOM 846 C C . THR A 1 113 ? -5.021 -1.341 18.463 1.00 95.12 113 THR A C 1
ATOM 848 O O . THR A 1 113 ? -6.036 -2.019 18.260 1.00 95.12 113 THR A O 1
ATOM 851 N N . PRO A 1 114 ? -5.070 -0.186 19.165 1.00 91.88 114 PRO A N 1
ATOM 852 C CA . PRO A 1 114 ? -6.306 0.340 19.737 1.00 91.88 114 PRO A CA 1
ATOM 853 C C . PRO A 1 114 ? -7.444 0.443 18.722 1.00 91.88 114 PRO A C 1
ATOM 855 O O . PRO A 1 114 ? -7.224 0.650 17.523 1.00 91.88 114 PRO A O 1
ATOM 858 N N . GLU A 1 115 ? -8.667 0.274 19.216 1.00 92.56 115 GLU A N 1
ATOM 859 C CA . GLU A 1 115 ? -9.860 0.409 18.386 1.00 92.56 115 GLU A CA 1
ATOM 860 C C . GLU A 1 115 ? -10.029 1.853 17.897 1.00 92.56 115 GLU A C 1
ATOM 862 O O . GLU A 1 115 ? -9.539 2.772 18.561 1.00 92.56 115 GLU A O 1
ATOM 867 N N . PRO A 1 116 ? -10.705 2.069 16.752 1.00 91.19 116 PRO A N 1
ATOM 868 C CA . PRO A 1 116 ? -11.099 3.408 16.330 1.00 91.19 116 PRO A CA 1
ATOM 869 C C . PRO A 1 116 ? -11.878 4.120 17.435 1.00 91.19 116 PRO A C 1
ATOM 871 O O . PRO A 1 116 ? -12.621 3.478 18.185 1.00 91.19 116 PRO A O 1
ATOM 874 N N . GLU A 1 117 ? -11.718 5.438 17.524 1.00 92.75 117 GLU A N 1
ATOM 875 C CA . GLU A 1 117 ? -12.461 6.263 18.474 1.00 92.75 117 GLU A CA 1
ATOM 876 C C . GLU A 1 117 ? -13.972 6.094 18.285 1.00 92.75 117 GLU A C 1
ATOM 878 O O . GLU A 1 117 ? -14.442 5.808 17.184 1.00 92.75 117 GLU A O 1
ATOM 883 N N . LYS A 1 118 ? -14.739 6.262 19.369 1.00 91.50 118 LYS A N 1
ATOM 884 C CA . LYS A 1 118 ? -16.196 6.062 19.336 1.00 91.50 118 LYS A CA 1
ATOM 885 C C . LYS A 1 118 ? -16.879 6.920 18.276 1.00 91.50 118 LYS A C 1
ATOM 887 O O . LYS A 1 118 ? -17.732 6.404 17.579 1.00 91.50 118 LYS A O 1
ATOM 892 N N . GLU A 1 119 ? -16.433 8.161 18.104 1.00 92.88 119 GLU A N 1
ATOM 893 C CA . GLU A 1 119 ? -16.941 9.068 17.071 1.00 92.88 119 GLU A CA 1
ATOM 894 C C . GLU A 1 119 ? -16.833 8.462 15.661 1.00 92.88 119 GLU A C 1
ATOM 896 O O . GLU A 1 119 ? -17.809 8.457 14.921 1.00 92.88 119 GLU A O 1
ATOM 901 N N . ILE A 1 120 ? -15.695 7.839 15.333 1.00 92.06 120 ILE A N 1
ATOM 902 C CA . ILE A 1 120 ? -15.477 7.162 14.042 1.00 92.06 120 ILE A CA 1
ATOM 903 C C . ILE A 1 120 ? -16.380 5.928 13.908 1.00 92.06 120 ILE A C 1
ATOM 905 O O . ILE A 1 120 ? -16.869 5.621 12.823 1.00 92.06 120 ILE A O 1
ATOM 909 N N . GLN A 1 121 ? -16.587 5.187 15.000 1.00 92.50 121 GLN A N 1
ATOM 910 C CA . GLN A 1 121 ? -17.472 4.020 14.983 1.00 92.50 121 GLN A CA 1
ATOM 911 C C . GLN A 1 121 ? -18.937 4.422 14.795 1.00 92.50 121 GLN A C 1
ATOM 913 O O . GLN A 1 121 ? -19.644 3.765 14.035 1.00 92.50 121 GLN A O 1
ATOM 918 N N . ASP A 1 122 ? -19.368 5.488 15.467 1.00 93.75 122 ASP A N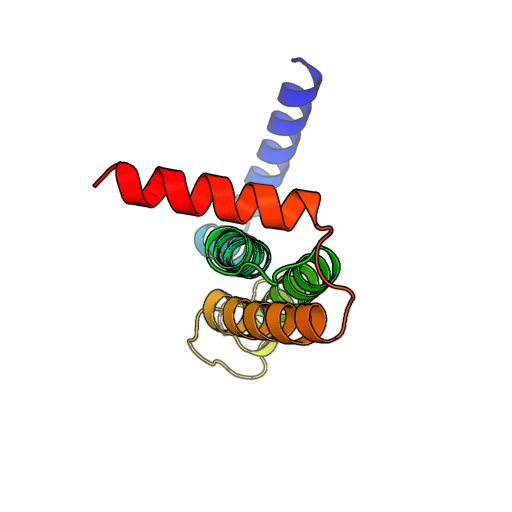 1
ATOM 919 C CA . ASP A 1 122 ? -20.729 6.013 15.392 1.00 93.75 122 ASP A CA 1
ATOM 920 C C . ASP A 1 122 ? -21.014 6.551 13.978 1.00 93.75 122 ASP A C 1
ATOM 922 O O . ASP A 1 122 ? -22.040 6.205 13.394 1.00 93.75 122 ASP A O 1
ATOM 926 N N . GLU A 1 123 ? -20.071 7.290 13.380 1.00 92.81 123 GLU A N 1
ATOM 927 C CA . GLU A 1 123 ? -20.154 7.749 11.984 1.00 92.81 123 GLU A CA 1
ATOM 928 C C . GLU A 1 123 ? -20.224 6.569 10.999 1.00 92.81 123 GLU A C 1
ATOM 930 O O . GLU A 1 123 ? -21.053 6.555 10.087 1.00 92.81 123 GLU A O 1
ATOM 935 N N . PHE A 1 124 ? -19.401 5.532 11.199 1.00 92.44 124 PHE A N 1
ATOM 936 C CA . PHE A 1 124 ? -19.453 4.318 10.379 1.00 92.44 124 PHE A CA 1
ATOM 937 C C . PHE A 1 124 ? -20.827 3.635 10.461 1.00 92.44 124 PHE A C 1
ATOM 939 O O . PHE A 1 124 ? -21.373 3.214 9.439 1.00 92.44 124 PHE A O 1
ATOM 946 N N . ASP A 1 125 ? -21.389 3.522 11.667 1.00 93.25 125 ASP A N 1
ATOM 947 C CA . ASP A 1 125 ? -22.680 2.877 11.909 1.00 93.25 125 ASP A CA 1
ATOM 948 C C . ASP A 1 125 ? -23.851 3.704 11.324 1.00 93.25 125 ASP A C 1
ATOM 950 O O . ASP A 1 125 ? -24.789 3.121 10.771 1.00 93.25 125 ASP A O 1
ATOM 954 N N . GLU A 1 126 ? -23.776 5.040 11.360 1.00 93.44 126 GLU A N 1
ATOM 955 C CA . GLU A 1 126 ? -24.737 5.960 10.728 1.00 93.44 126 GLU A CA 1
ATOM 956 C C . GLU A 1 126 ? -24.753 5.804 9.200 1.00 93.44 126 GLU A C 1
ATOM 958 O O . GLU A 1 126 ? -25.794 5.496 8.612 1.00 93.44 126 GLU A O 1
ATOM 963 N N . VAL A 1 127 ? -23.589 5.904 8.551 1.00 92.81 127 VAL A N 1
ATOM 964 C CA . VAL A 1 127 ? -23.464 5.759 7.089 1.00 92.81 127 VAL A CA 1
ATOM 965 C C . VAL A 1 127 ? -23.874 4.351 6.635 1.00 92.81 127 VAL A C 1
ATOM 967 O O . VAL A 1 127 ? -24.538 4.169 5.605 1.00 92.81 127 VAL A O 1
ATOM 970 N N . ALA A 1 128 ? -23.538 3.323 7.419 1.00 89.88 128 ALA A N 1
ATOM 971 C CA . ALA A 1 128 ? -23.963 1.954 7.151 1.00 89.88 128 ALA A CA 1
ATOM 972 C C . ALA A 1 128 ? -25.490 1.776 7.256 1.00 89.88 128 ALA A C 1
ATOM 974 O O . ALA A 1 128 ? -26.049 0.941 6.538 1.00 89.88 128 ALA A O 1
ATOM 975 N N . ALA A 1 129 ? -26.177 2.534 8.115 1.00 90.38 129 ALA A N 1
ATOM 976 C CA . ALA A 1 129 ? -27.634 2.521 8.219 1.00 90.38 129 ALA A CA 1
ATOM 977 C C . ALA A 1 129 ? -28.303 3.249 7.041 1.00 90.38 129 ALA A C 1
ATOM 979 O O . ALA A 1 129 ? -29.245 2.707 6.458 1.00 90.38 129 ALA A O 1
ATOM 980 N N . GLU A 1 130 ? -27.789 4.414 6.635 1.00 90.81 130 GLU A N 1
ATOM 981 C CA . GLU A 1 130 ? -28.306 5.166 5.482 1.00 90.81 130 GLU A CA 1
ATOM 982 C C . GLU A 1 130 ? -28.193 4.375 4.174 1.00 90.81 130 GLU A C 1
ATOM 984 O O . GLU A 1 130 ? -29.160 4.283 3.416 1.00 90.81 130 GLU A O 1
ATOM 989 N N . SER A 1 131 ? -27.045 3.731 3.929 1.00 85.06 131 SER A N 1
ATOM 990 C CA . SER A 1 131 ? -26.833 2.936 2.709 1.00 85.06 131 SER A CA 1
ATOM 991 C C . SER A 1 131 ? -27.830 1.779 2.550 1.00 85.06 131 SER A C 1
ATOM 993 O O . SER A 1 131 ? -28.183 1.423 1.428 1.00 85.06 131 SER A O 1
ATOM 995 N N . LYS A 1 132 ? -28.328 1.213 3.660 1.00 78.62 132 LYS A N 1
ATOM 996 C CA . LYS A 1 132 ? -29.339 0.142 3.663 1.00 78.62 132 LYS A CA 1
ATOM 997 C C . LYS A 1 132 ? -30.761 0.650 3.438 1.00 78.62 132 LYS A C 1
ATOM 999 O O . LYS A 1 132 ? -31.600 -0.137 3.025 1.00 78.62 132 LYS A O 1
ATOM 1004 N N . GLY A 1 133 ? -31.037 1.922 3.725 1.00 71.25 133 GLY A N 1
ATOM 1005 C CA . GLY A 1 133 ? -32.342 2.546 3.483 1.00 71.25 133 GLY A CA 1
ATOM 1006 C C . GLY A 1 133 ? -32.560 2.998 2.035 1.00 71.25 133 GLY A C 1
ATOM 1007 O O . GLY A 1 133 ? -33.667 3.399 1.687 1.00 71.25 133 GLY A O 1
ATOM 1008 N N . LEU A 1 134 ? -31.513 2.956 1.204 1.00 67.62 134 LEU A N 1
ATOM 1009 C CA . LEU A 1 134 ? -31.518 3.436 -0.182 1.00 67.62 134 LEU A CA 1
ATOM 1010 C C . LEU A 1 134 ? -31.901 2.365 -1.224 1.00 67.62 134 LEU A C 1
ATOM 1012 O O . LEU A 1 134 ? -32.071 2.705 -2.396 1.00 67.62 134 LEU A O 1
ATOM 1016 N N . PHE A 1 135 ? -32.037 1.102 -0.809 1.00 50.31 135 PHE A N 1
ATOM 1017 C CA . PHE A 1 135 ? -32.418 -0.050 -1.637 1.00 50.31 135 PHE A CA 1
ATOM 1018 C C . PHE A 1 135 ? -33.669 -0.733 -1.079 1.00 50.31 135 PHE A C 1
ATOM 1020 O O . PHE A 1 135 ? -34.398 -1.347 -1.892 1.00 50.31 135 PHE A O 1
#

Mean predicted aligned error: 6.77 Å

Solvent-accessible surface area (backbone atoms only — not comparable to full-atom values): 7053 Å² total; per-residue (Å²): 112,69,67,62,52,54,51,51,54,52,53,50,52,53,51,55,60,55,67,71,46,84,88,58,57,72,65,55,59,51,52,51,54,51,24,29,52,45,5,20,47,46,40,40,56,52,34,67,75,76,34,87,60,52,27,73,68,3,40,51,46,7,27,52,44,1,32,51,39,20,53,53,34,31,39,35,34,21,79,87,20,92,74,76,36,63,81,45,69,66,88,59,68,40,30,58,62,6,25,52,51,5,40,51,35,21,53,54,38,16,72,75,42,79,72,55,56,67,70,59,47,52,52,52,53,49,55,58,51,54,64,63,72,75,115

Radius of gyration: 19.21 Å; Cα contacts (8 Å, |Δi|>4): 162; chains: 1; bounding box: 49×45×46 Å

Nearest PDB structures (foldseek):
  3dh4-assembly1_A  TM=5.142E-01  e=3.911E-01  Vibrio parahaemolyticus
  7oib-assembly1_c  TM=3.174E-01  e=7.989E+00  Homo sapiens